Protein AF-A0A935SJT6-F1 (afdb_monomer_lite)

Structure (mmCIF, N/CA/C/O backbone):
data_AF-A0A935SJT6-F1
#
_entry.id   AF-A0A935SJT6-F1
#
loop_
_atom_site.group_PDB
_atom_site.id
_atom_site.type_symbol
_atom_site.label_atom_id
_atom_site.label_alt_id
_atom_site.label_comp_id
_atom_site.label_asym_id
_atom_site.label_entity_id
_atom_site.label_seq_id
_atom_site.pdbx_PDB_ins_code
_atom_site.Cartn_x
_atom_site.Cartn_y
_atom_site.Cartn_z
_atom_site.occupancy
_atom_site.B_iso_or_equiv
_atom_site.auth_seq_id
_atom_site.auth_comp_id
_atom_site.auth_asym_id
_atom_site.auth_atom_id
_atom_site.pdbx_PDB_model_num
ATOM 1 N N . MET A 1 1 ? -4.786 5.697 35.604 1.00 35.19 1 MET A N 1
ATOM 2 C CA . MET A 1 1 ? -4.640 4.670 34.552 1.00 35.19 1 MET A CA 1
ATOM 3 C C . MET A 1 1 ? -4.057 5.365 33.330 1.00 35.19 1 MET A C 1
ATOM 5 O O . MET A 1 1 ? -4.794 6.006 32.598 1.00 35.19 1 MET A O 1
ATOM 9 N N . PHE A 1 2 ? -2.728 5.376 33.206 1.00 29.66 2 PHE A N 1
ATOM 10 C CA . PHE A 1 2 ? -2.019 6.053 32.117 1.00 29.66 2 PHE A CA 1
ATOM 11 C C . PHE A 1 2 ? -1.789 5.046 30.987 1.00 29.66 2 PHE A C 1
ATOM 13 O O . PHE A 1 2 ? -1.112 4.041 31.190 1.00 29.66 2 PHE A O 1
ATOM 20 N N . LEU A 1 3 ? -2.386 5.293 29.820 1.00 33.06 3 LEU A N 1
ATOM 21 C CA . LEU A 1 3 ? -2.080 4.568 28.589 1.00 33.06 3 LEU A CA 1
ATOM 22 C C . LEU A 1 3 ? -0.704 5.034 28.109 1.00 33.06 3 LEU A C 1
ATOM 24 O O . LEU A 1 3 ? -0.560 6.131 27.573 1.00 33.06 3 LEU A O 1
ATOM 28 N N . ALA A 1 4 ? 0.313 4.214 28.361 1.00 34.19 4 ALA A N 1
ATOM 29 C CA . ALA A 1 4 ? 1.637 4.395 27.792 1.00 34.19 4 ALA A CA 1
ATOM 30 C C . ALA A 1 4 ? 1.550 4.135 26.282 1.00 34.19 4 ALA A C 1
ATOM 32 O O . ALA A 1 4 ? 1.465 2.992 25.838 1.00 34.19 4 ALA A O 1
ATOM 33 N N . ILE A 1 5 ? 1.526 5.208 25.495 1.00 41.75 5 ILE A N 1
ATOM 34 C CA . ILE A 1 5 ? 1.748 5.142 24.053 1.00 41.75 5 ILE A CA 1
ATOM 35 C C . ILE A 1 5 ? 3.255 4.964 23.879 1.00 41.75 5 ILE A C 1
ATOM 37 O O . ILE A 1 5 ? 4.024 5.913 24.029 1.00 41.75 5 ILE A O 1
ATOM 41 N N . SER A 1 6 ? 3.690 3.729 23.642 1.00 37.31 6 SER A N 1
ATOM 42 C CA . SER A 1 6 ? 5.071 3.444 23.267 1.00 37.31 6 SER A CA 1
ATOM 43 C C . SER A 1 6 ? 5.363 4.122 21.928 1.00 37.31 6 SER A C 1
ATOM 45 O O . SER A 1 6 ? 4.870 3.695 20.887 1.00 37.31 6 SER A O 1
ATOM 47 N N . PHE A 1 7 ? 6.149 5.198 21.968 1.00 39.50 7 PHE A N 1
ATOM 48 C CA . PHE A 1 7 ? 6.761 5.797 20.787 1.00 39.50 7 PHE A CA 1
ATOM 49 C C . PHE A 1 7 ? 7.678 4.753 20.143 1.00 39.50 7 PHE A C 1
ATOM 51 O O . PHE A 1 7 ? 8.723 4.408 20.693 1.00 39.50 7 PHE A O 1
ATOM 58 N N . ILE A 1 8 ? 7.271 4.227 18.989 1.00 45.66 8 ILE A N 1
ATOM 59 C CA . ILE A 1 8 ? 8.156 3.447 18.128 1.00 45.66 8 ILE A CA 1
ATOM 60 C C . ILE A 1 8 ? 9.141 4.447 17.519 1.00 45.66 8 ILE A C 1
ATOM 62 O O . ILE A 1 8 ? 8.769 5.295 16.710 1.00 45.66 8 ILE A O 1
ATOM 66 N N . LEU A 1 9 ? 10.391 4.384 17.973 1.00 34.56 9 LEU A N 1
ATOM 67 C CA . LEU A 1 9 ? 11.522 5.041 17.328 1.00 34.56 9 LEU A CA 1
ATOM 68 C C . LEU A 1 9 ? 11.778 4.298 16.013 1.00 34.56 9 LEU A C 1
ATOM 70 O O . LEU A 1 9 ? 12.314 3.192 16.022 1.00 34.56 9 LEU A O 1
ATOM 74 N N . PHE A 1 10 ? 11.352 4.879 14.894 1.00 45.59 10 PHE A N 1
ATOM 75 C CA . PHE A 1 10 ? 11.714 4.384 13.570 1.00 45.59 10 PHE A CA 1
ATOM 76 C C . PHE A 1 10 ? 13.204 4.666 13.346 1.00 45.5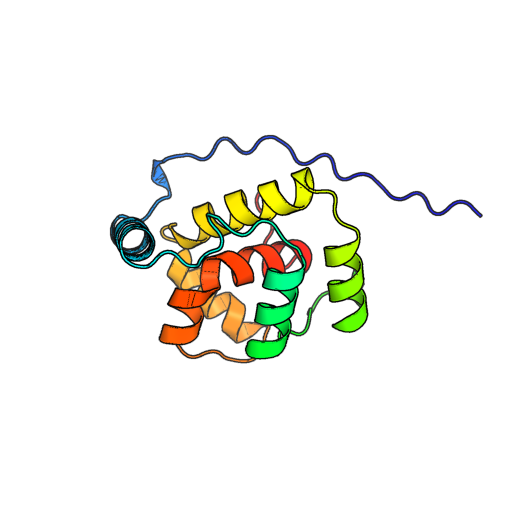9 10 PHE A C 1
ATOM 78 O O . PHE A 1 10 ? 13.632 5.821 13.329 1.00 45.59 10 PHE A O 1
ATOM 85 N N . GLY A 1 11 ? 14.001 3.600 13.254 1.00 38.22 11 GLY A N 1
ATOM 86 C CA . GLY A 1 11 ? 15.405 3.679 12.869 1.00 38.22 11 GLY A CA 1
ATOM 87 C C . GLY A 1 11 ? 15.541 4.185 11.434 1.00 38.22 11 GLY A C 1
ATOM 88 O O . GLY A 1 11 ? 14.700 3.914 10.581 1.00 38.22 11 GLY A O 1
ATOM 89 N N . SER A 1 12 ? 16.601 4.945 11.174 1.00 39.94 12 SER A N 1
ATOM 90 C CA . SER A 1 12 ? 16.970 5.400 9.837 1.00 39.94 12 SER A CA 1
ATOM 91 C C . SER A 1 12 ? 17.319 4.199 8.949 1.00 39.94 12 SER A C 1
ATOM 93 O O . SER A 1 12 ? 18.418 3.653 9.062 1.00 39.94 12 SER A O 1
ATOM 95 N N . ASN A 1 13 ? 16.399 3.791 8.074 1.00 46.12 13 ASN A N 1
ATOM 96 C CA . ASN A 1 13 ? 16.663 2.789 7.045 1.00 46.12 13 ASN A CA 1
ATOM 97 C C . ASN A 1 13 ? 17.622 3.381 6.002 1.00 46.12 13 ASN A C 1
ATOM 99 O O . ASN A 1 13 ? 17.265 4.287 5.250 1.00 46.12 13 ASN A O 1
ATOM 103 N N . THR A 1 14 ? 18.858 2.887 5.945 1.00 46.06 14 THR A N 1
ATOM 104 C CA . THR A 1 14 ? 19.759 3.145 4.818 1.00 46.06 14 THR A CA 1
ATOM 105 C C . THR A 1 14 ? 19.291 2.318 3.626 1.00 46.06 14 THR A C 1
ATOM 107 O O . THR A 1 14 ? 19.627 1.145 3.475 1.00 46.06 14 THR A O 1
ATOM 110 N N . PHE A 1 15 ? 18.481 2.935 2.772 1.00 55.97 15 PHE A N 1
ATOM 111 C CA . PHE A 1 15 ? 18.012 2.341 1.529 1.00 55.97 15 PHE A CA 1
ATOM 112 C C . PHE A 1 15 ? 19.187 1.991 0.606 1.00 55.97 15 PHE A C 1
ATOM 114 O O . PHE A 1 15 ? 19.884 2.862 0.088 1.00 55.97 15 PHE A O 1
ATOM 121 N N . SER A 1 16 ? 19.421 0.696 0.393 1.00 54.75 16 SER A N 1
ATOM 122 C CA . SER A 1 16 ? 20.409 0.217 -0.575 1.00 54.75 16 SER A CA 1
ATOM 123 C C . SER A 1 16 ? 19.834 0.332 -1.987 1.00 54.75 16 SER A C 1
ATOM 125 O O . SER A 1 16 ? 18.764 -0.207 -2.256 1.00 54.75 16 SER A O 1
ATOM 127 N N . GLN A 1 17 ? 20.535 0.994 -2.913 1.00 53.38 17 GLN A N 1
ATOM 128 C CA . GLN A 1 17 ? 20.139 1.069 -4.331 1.00 53.38 17 GLN A CA 1
ATOM 129 C C . GLN A 1 17 ? 20.055 -0.310 -5.015 1.00 53.38 17 GLN A C 1
ATOM 131 O O . GLN A 1 17 ? 19.375 -0.448 -6.027 1.00 53.38 17 GLN A O 1
ATOM 136 N N . PHE A 1 18 ? 20.693 -1.348 -4.459 1.00 54.91 18 PHE A N 1
ATOM 137 C CA . PHE A 1 18 ? 20.712 -2.702 -5.032 1.00 54.91 18 PHE A CA 1
ATOM 138 C C . PHE A 1 18 ? 19.372 -3.452 -4.952 1.00 54.91 18 PHE A C 1
ATOM 140 O O . PHE A 1 18 ? 19.267 -4.567 -5.454 1.00 54.91 18 PHE A O 1
ATOM 147 N N . THR A 1 19 ? 18.351 -2.875 -4.322 1.00 80.44 19 THR A N 1
ATOM 148 C CA . THR A 1 19 ? 17.021 -3.490 -4.187 1.00 80.44 19 THR A CA 1
ATOM 149 C C . THR A 1 19 ? 15.992 -2.924 -5.166 1.00 80.44 19 THR A C 1
ATOM 151 O O . THR A 1 19 ? 14.897 -3.481 -5.253 1.00 80.44 19 THR A O 1
ATOM 154 N N . ILE A 1 20 ? 16.329 -1.850 -5.890 1.00 91.56 20 ILE A N 1
ATOM 155 C CA . ILE A 1 20 ? 15.441 -1.184 -6.844 1.00 91.56 20 ILE A CA 1
ATOM 156 C C . ILE A 1 20 ? 15.458 -1.931 -8.178 1.00 91.56 20 ILE A C 1
ATOM 158 O O . ILE A 1 20 ? 16.519 -2.186 -8.751 1.00 91.56 20 ILE A O 1
ATOM 162 N N . ASP A 1 21 ? 14.270 -2.268 -8.669 1.00 93.50 21 ASP A N 1
ATOM 163 C CA . ASP A 1 21 ? 14.062 -2.878 -9.973 1.00 93.50 21 ASP A CA 1
ATOM 164 C C . ASP A 1 21 ? 14.015 -1.778 -11.048 1.00 93.50 21 ASP A C 1
ATOM 166 O O . ASP A 1 21 ? 13.142 -0.904 -10.986 1.00 93.50 21 ASP A O 1
ATOM 170 N N . PRO A 1 22 ? 14.900 -1.805 -12.063 1.00 94.62 22 PRO A N 1
ATOM 171 C CA . PRO A 1 22 ? 14.891 -0.831 -13.150 1.00 94.62 22 PRO A CA 1
ATOM 172 C C . PRO A 1 22 ? 13.539 -0.706 -13.862 1.00 94.62 22 PRO A C 1
ATOM 174 O O . PRO A 1 22 ? 13.195 0.387 -14.313 1.00 94.62 22 PRO A O 1
ATOM 177 N N . LYS A 1 23 ? 12.764 -1.799 -13.957 1.00 94.75 23 LYS A N 1
ATOM 178 C CA . LYS A 1 23 ? 11.421 -1.794 -14.550 1.00 94.75 23 LYS A CA 1
ATOM 179 C C . LYS A 1 23 ? 10.493 -0.873 -13.764 1.00 94.75 23 LYS A C 1
ATOM 181 O O . LYS A 1 23 ? 9.863 0.001 -14.354 1.00 94.75 23 LYS A O 1
ATOM 186 N N . TRP A 1 24 ? 10.408 -1.077 -12.451 1.00 95.25 24 TRP A N 1
ATOM 187 C CA . TRP A 1 24 ? 9.495 -0.328 -11.588 1.00 95.25 24 TRP A CA 1
ATOM 188 C C . TRP A 1 24 ? 9.979 1.089 -11.349 1.00 95.25 24 TRP A C 1
ATOM 190 O O . TRP A 1 24 ? 9.169 2.008 -11.368 1.00 95.25 24 TRP A O 1
ATOM 200 N N . ASN A 1 25 ? 11.293 1.287 -11.236 1.00 94.62 25 ASN A N 1
ATOM 201 C CA . ASN A 1 25 ? 11.852 2.627 -11.165 1.00 94.62 25 ASN A CA 1
ATOM 202 C C . ASN A 1 25 ? 11.457 3.458 -12.390 1.00 94.62 25 ASN A C 1
ATOM 204 O O . ASN A 1 25 ? 10.889 4.533 -12.241 1.00 94.62 25 ASN A O 1
ATOM 208 N N . LYS A 1 26 ? 11.662 2.915 -13.598 1.00 96.31 26 LYS A N 1
ATOM 209 C CA . LYS A 1 26 ? 11.245 3.589 -14.830 1.00 96.31 26 LYS A CA 1
ATOM 210 C C . LYS A 1 26 ? 9.732 3.826 -14.872 1.00 96.31 26 LYS A C 1
ATOM 212 O O . LYS A 1 26 ? 9.301 4.905 -15.262 1.00 96.31 26 LYS A O 1
ATOM 217 N N . TYR A 1 27 ? 8.933 2.832 -14.482 1.00 96.38 27 TYR A N 1
ATOM 218 C CA . TYR A 1 27 ? 7.476 2.957 -14.484 1.00 96.38 27 TYR A CA 1
ATOM 219 C C . TYR A 1 27 ? 7.003 4.146 -13.640 1.00 96.38 27 TYR A C 1
ATOM 221 O O . TYR A 1 27 ? 6.220 4.946 -14.143 1.00 96.38 27 TYR A O 1
ATOM 229 N N . TYR A 1 28 ? 7.497 4.288 -12.407 1.00 94.88 28 TYR A N 1
ATOM 230 C CA . TYR A 1 28 ? 7.086 5.374 -11.512 1.00 94.88 28 TYR A CA 1
ATOM 231 C C . TYR A 1 28 ? 7.746 6.719 -11.829 1.00 94.88 28 TYR A C 1
ATOM 233 O O . TYR A 1 28 ? 7.190 7.755 -11.482 1.00 94.88 28 TYR A O 1
ATOM 241 N N . ASP A 1 29 ? 8.877 6.735 -12.539 1.00 93.94 29 ASP A N 1
ATOM 242 C CA . ASP A 1 29 ? 9.419 7.974 -13.116 1.00 93.94 29 ASP A CA 1
ATOM 243 C C . ASP A 1 29 ? 8.502 8.526 -14.226 1.00 93.94 29 ASP A C 1
ATOM 245 O O . ASP A 1 29 ? 8.346 9.737 -14.369 1.00 93.94 29 ASP A O 1
ATOM 249 N N . GLU A 1 30 ? 7.876 7.644 -15.014 1.00 96.19 30 GLU A N 1
ATOM 250 C CA . GLU A 1 30 ? 6.973 8.014 -16.115 1.00 96.19 30 GLU A CA 1
ATOM 251 C C . GLU A 1 30 ? 5.503 8.152 -15.673 1.00 96.19 30 GLU A C 1
ATOM 253 O O . GLU A 1 30 ? 4.721 8.843 -16.327 1.00 96.19 30 GLU A O 1
ATOM 258 N N . ASN A 1 31 ? 5.120 7.500 -14.572 1.00 94.69 31 ASN A N 1
ATOM 259 C CA . ASN A 1 31 ? 3.754 7.426 -14.050 1.00 94.69 31 ASN A CA 1
ATOM 260 C C . ASN A 1 31 ? 3.760 7.680 -12.531 1.00 94.69 31 ASN A C 1
ATOM 262 O O . ASN A 1 31 ? 3.530 6.741 -11.760 1.00 94.69 31 ASN A O 1
ATOM 266 N N . PRO A 1 32 ? 4.036 8.918 -12.083 1.00 89.25 32 PRO A N 1
ATOM 267 C CA . PRO A 1 32 ? 4.079 9.235 -10.660 1.00 89.25 32 PRO A CA 1
ATOM 268 C C . PRO A 1 32 ? 2.733 8.917 -10.009 1.00 89.25 32 PRO A C 1
ATOM 270 O O . PRO A 1 32 ? 1.669 9.220 -10.565 1.00 89.25 32 PRO A O 1
ATOM 273 N N . SER A 1 33 ? 2.758 8.302 -8.827 1.00 85.38 33 SER A N 1
ATOM 274 C CA . SER A 1 33 ? 1.513 7.921 -8.150 1.00 85.38 33 SER A CA 1
ATOM 275 C C . SER A 1 33 ? 0.848 9.106 -7.445 1.00 85.38 33 SER A C 1
ATOM 277 O O . SER A 1 33 ? -0.271 8.973 -6.944 1.00 85.38 33 SER A O 1
ATOM 279 N N . GLY A 1 34 ? 1.549 10.240 -7.355 1.00 85.25 34 GLY A N 1
ATOM 280 C CA . GLY A 1 34 ? 1.166 11.413 -6.574 1.00 85.25 34 GLY A CA 1
ATOM 281 C C . GLY A 1 34 ? 1.593 11.308 -5.109 1.00 85.25 34 GLY A C 1
ATOM 282 O O . GLY A 1 34 ? 1.470 12.282 -4.368 1.00 85.25 34 GLY A O 1
ATOM 283 N N . ILE A 1 35 ? 2.146 10.163 -4.688 1.00 85.62 35 ILE A N 1
ATOM 284 C CA . ILE A 1 35 ? 2.681 10.002 -3.332 1.00 85.62 35 ILE A CA 1
ATOM 285 C C . ILE A 1 35 ? 3.995 10.763 -3.167 1.00 85.62 35 ILE A C 1
ATOM 287 O O . ILE A 1 35 ? 4.472 10.939 -2.065 1.00 85.62 35 ILE A O 1
ATOM 291 N N . GLU A 1 36 ? 4.622 11.198 -4.246 1.00 83.06 36 GLU A N 1
ATOM 292 C CA . GLU A 1 36 ? 5.888 11.916 -4.214 1.00 83.06 36 GLU A CA 1
ATOM 293 C C . GLU A 1 36 ? 5.669 13.391 -3.825 1.00 83.06 36 GLU A C 1
ATOM 295 O O . GLU A 1 36 ? 6.552 14.050 -3.279 1.00 83.06 36 GLU A O 1
ATOM 300 N N . GLU A 1 37 ? 4.460 13.909 -4.065 1.00 79.38 37 GLU A N 1
ATOM 301 C CA . GLU A 1 37 ? 4.105 15.318 -3.872 1.00 79.38 37 GLU A CA 1
ATOM 302 C C . GLU A 1 37 ? 3.051 15.517 -2.767 1.00 79.38 37 GLU A C 1
ATOM 304 O O . GLU A 1 37 ? 3.037 16.545 -2.076 1.00 79.38 37 GLU A O 1
ATOM 309 N N . HIS A 1 38 ? 2.163 14.539 -2.558 1.00 70.25 38 HIS A N 1
ATOM 310 C CA . HIS A 1 38 ? 0.991 14.680 -1.695 1.00 70.25 38 HIS A CA 1
ATOM 311 C C . HIS A 1 38 ? 1.181 14.060 -0.316 1.00 70.25 38 HIS A C 1
ATOM 313 O O . HIS A 1 38 ? 0.945 12.873 -0.101 1.00 70.25 38 HIS A O 1
ATOM 319 N N . HIS A 1 39 ? 1.548 14.905 0.649 1.00 79.00 39 HIS A N 1
ATOM 320 C CA . HIS A 1 39 ? 1.925 14.469 1.993 1.00 79.00 39 HIS A CA 1
ATOM 321 C C . HIS A 1 39 ? 0.796 14.424 3.024 1.00 79.00 39 HIS A C 1
ATOM 323 O O . HIS A 1 39 ? 1.033 14.579 4.226 1.00 79.00 39 HIS A O 1
ATOM 329 N N . GLN A 1 40 ? -0.447 14.251 2.574 1.00 91.50 40 GLN A N 1
ATOM 330 C CA . GLN A 1 40 ? -1.610 14.350 3.446 1.00 91.50 40 GLN A CA 1
ATOM 331 C C . GLN A 1 40 ? -2.214 12.984 3.768 1.00 91.50 40 GLN A C 1
ATOM 333 O O . GLN A 1 40 ? -2.397 12.121 2.912 1.00 91.50 40 GLN A O 1
ATOM 338 N N . ALA A 1 41 ? -2.641 12.825 5.021 1.00 94.00 41 ALA A N 1
ATOM 339 C CA . ALA A 1 41 ? -3.403 11.660 5.465 1.00 94.00 41 ALA A CA 1
ATOM 340 C C . ALA A 1 41 ? -4.689 11.436 4.644 1.00 94.00 41 ALA A C 1
ATOM 342 O O . ALA A 1 41 ? -5.148 10.304 4.495 1.00 94.00 41 ALA A O 1
ATOM 343 N N . THR A 1 42 ? -5.274 12.507 4.101 1.00 94.81 42 THR A N 1
ATOM 344 C CA . THR A 1 42 ? -6.482 12.461 3.267 1.00 94.81 42 THR A CA 1
ATOM 345 C C . THR A 1 42 ? -6.280 11.661 1.984 1.00 94.81 42 THR A C 1
ATOM 347 O O . THR A 1 42 ? -7.227 11.024 1.530 1.00 94.81 42 THR A O 1
ATOM 350 N N . ASP A 1 43 ? -5.073 11.619 1.424 1.00 93.88 43 ASP A N 1
ATOM 351 C CA . ASP A 1 43 ? -4.803 10.863 0.201 1.00 93.88 43 ASP A CA 1
ATOM 352 C C . ASP A 1 43 ? -4.736 9.359 0.476 1.00 93.88 43 ASP A C 1
ATOM 354 O O . ASP A 1 43 ? -5.379 8.576 -0.226 1.00 93.88 43 ASP A O 1
ATOM 358 N N . PHE A 1 44 ? -4.125 8.954 1.594 1.00 95.56 44 PHE A N 1
ATOM 359 C CA . PHE A 1 44 ? -4.229 7.576 2.089 1.00 95.56 44 PHE A CA 1
ATOM 360 C C . PHE A 1 44 ? -5.687 7.174 2.347 1.00 95.56 44 PHE A C 1
ATOM 362 O O . PHE A 1 44 ? -6.094 6.064 2.008 1.00 95.56 44 PHE A O 1
ATOM 369 N N . ILE A 1 45 ? -6.503 8.076 2.903 1.00 96.56 45 ILE A N 1
ATOM 370 C CA . ILE A 1 45 ? -7.931 7.818 3.141 1.00 96.56 45 ILE A CA 1
ATOM 371 C C . ILE A 1 45 ? -8.689 7.593 1.826 1.00 96.56 45 ILE A C 1
ATOM 373 O O . ILE A 1 45 ? -9.484 6.654 1.755 1.00 96.56 45 ILE A O 1
ATOM 377 N N . LYS A 1 46 ? -8.427 8.391 0.783 1.00 96.12 46 LYS A N 1
ATOM 378 C CA . LYS A 1 46 ? -9.031 8.188 -0.545 1.00 96.12 46 LYS A CA 1
ATOM 379 C C . LYS A 1 46 ? -8.655 6.825 -1.122 1.00 96.12 46 LYS A C 1
ATOM 381 O O . LYS A 1 46 ? -9.516 6.140 -1.665 1.00 96.12 46 LYS A O 1
ATOM 386 N N . VAL A 1 47 ? -7.396 6.404 -0.972 1.00 96.56 47 VAL A N 1
ATOM 387 C CA . VAL A 1 47 ? -6.940 5.078 -1.422 1.00 96.56 47 VAL A CA 1
ATOM 388 C C . VAL A 1 47 ? -7.635 3.960 -0.646 1.00 96.56 47 VAL A C 1
ATOM 390 O O . VAL A 1 47 ? -8.103 3.005 -1.266 1.00 96.56 47 VAL A O 1
ATOM 393 N N . ILE A 1 48 ? -7.772 4.089 0.679 1.00 97.19 48 ILE A N 1
ATOM 394 C CA . ILE A 1 48 ? -8.538 3.142 1.504 1.00 97.19 48 ILE A CA 1
ATOM 395 C C . ILE A 1 48 ? -9.971 3.008 0.981 1.00 97.19 48 ILE A C 1
ATOM 397 O O . ILE A 1 48 ? -10.475 1.898 0.855 1.00 97.19 48 ILE A O 1
AT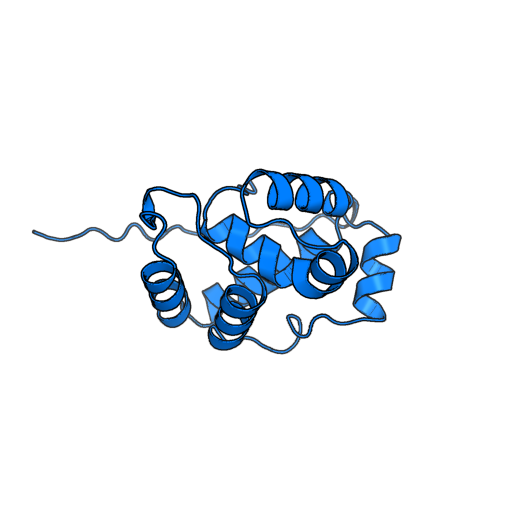OM 401 N N . GLU A 1 49 ? -10.636 4.126 0.691 1.00 97.31 49 GLU A N 1
ATOM 402 C CA . GLU A 1 49 ? -12.024 4.131 0.218 1.00 97.31 49 GLU A CA 1
ATOM 403 C C . GLU A 1 49 ? -12.160 3.523 -1.173 1.00 97.31 49 GLU A C 1
ATOM 405 O O . GLU A 1 49 ? -13.050 2.711 -1.399 1.00 97.31 49 GLU A O 1
ATOM 410 N N . TYR A 1 50 ? -11.254 3.876 -2.080 1.00 97.50 50 TYR A N 1
ATOM 411 C CA . TYR A 1 50 ? -11.264 3.387 -3.452 1.00 97.50 50 TYR A CA 1
ATOM 412 C C . TYR A 1 50 ? -10.977 1.884 -3.554 1.00 97.50 50 TYR A C 1
ATOM 414 O O . TYR A 1 50 ? -11.594 1.188 -4.355 1.00 97.50 50 TYR A O 1
ATOM 422 N N . THR A 1 51 ? -10.037 1.381 -2.751 1.00 96.69 51 THR A N 1
ATOM 423 C CA . THR A 1 51 ? -9.632 -0.037 -2.763 1.00 96.69 51 THR A CA 1
ATOM 424 C C . THR A 1 51 ? -10.419 -0.898 -1.781 1.00 96.69 51 THR A C 1
ATOM 426 O O . THR A 1 51 ? -10.265 -2.117 -1.773 1.00 96.69 51 THR A O 1
ATOM 429 N N . GLU A 1 52 ? -11.260 -0.273 -0.952 1.00 96.75 52 GLU A N 1
ATOM 430 C CA . GLU A 1 52 ? -11.944 -0.904 0.180 1.00 96.75 52 GLU A CA 1
ATOM 431 C C . GLU A 1 52 ? -10.963 -1.631 1.120 1.00 96.75 52 GLU A C 1
ATOM 433 O O . GLU A 1 52 ? -11.242 -2.712 1.650 1.00 96.75 52 GLU A O 1
ATOM 438 N N . PHE A 1 53 ? -9.791 -1.022 1.336 1.00 96.62 53 PHE A N 1
ATOM 439 C CA . PHE A 1 53 ? -8.760 -1.563 2.215 1.00 96.62 53 PHE A CA 1
ATOM 440 C C . PHE A 1 53 ? -9.309 -1.738 3.632 1.00 96.62 53 PHE A C 1
ATOM 442 O O . PHE A 1 53 ? -9.684 -0.771 4.301 1.00 96.62 53 PHE A O 1
ATOM 449 N N . THR A 1 54 ? -9.313 -2.981 4.108 1.00 94.94 54 THR A N 1
ATOM 450 C CA . THR A 1 54 ? -9.727 -3.324 5.468 1.00 94.94 54 THR A CA 1
ATOM 451 C C . THR A 1 54 ? -8.515 -3.865 6.217 1.00 94.94 54 THR A C 1
ATOM 453 O O . THR A 1 54 ? -7.994 -4.900 5.804 1.00 94.94 54 THR A O 1
ATOM 456 N N . PRO A 1 55 ? -8.041 -3.193 7.286 1.00 93.00 55 PRO A N 1
ATOM 457 C CA . PRO A 1 55 ? -6.885 -3.671 8.037 1.00 93.00 55 PRO A CA 1
ATOM 458 C C . PRO A 1 55 ? -7.156 -5.076 8.581 1.00 93.00 55 PRO A C 1
ATOM 460 O O . PRO A 1 55 ? -8.256 -5.356 9.054 1.00 93.00 55 PRO A O 1
ATOM 463 N N . SER A 1 56 ? -6.157 -5.949 8.506 1.00 86.12 56 SER A N 1
ATOM 464 C CA . SER A 1 56 ? -6.241 -7.346 8.945 1.00 86.12 56 SER A CA 1
ATOM 465 C C . SER A 1 56 ? -5.729 -7.540 10.377 1.00 86.12 56 SER A C 1
ATOM 467 O O . SER A 1 56 ? -5.960 -8.576 11.011 1.00 86.12 56 SER A O 1
ATOM 469 N N . ASN A 1 57 ? -5.021 -6.544 10.915 1.00 82.81 57 ASN A N 1
ATOM 470 C CA . ASN A 1 57 ? -4.412 -6.620 12.231 1.00 82.81 57 ASN A CA 1
ATOM 471 C C . ASN A 1 57 ? -5.420 -6.360 13.356 1.00 82.81 57 ASN A C 1
ATOM 473 O O . ASN A 1 57 ? -6.197 -5.401 13.361 1.00 82.81 57 ASN A O 1
ATOM 477 N N . LYS A 1 58 ? -5.328 -7.198 14.395 1.00 79.94 58 LYS A N 1
ATOM 478 C CA . LYS A 1 58 ? -6.121 -7.109 15.628 1.00 79.94 58 LYS A CA 1
ATOM 479 C C . LYS A 1 58 ? -5.991 -5.762 16.343 1.00 79.94 58 LYS A C 1
ATOM 481 O O . LYS A 1 58 ? -6.934 -5.370 17.020 1.00 79.94 58 LYS A O 1
ATOM 486 N N . GLN A 1 59 ? -4.872 -5.050 16.190 1.00 81.75 59 GLN A N 1
ATOM 487 C CA . GLN A 1 59 ? -4.685 -3.705 16.752 1.00 81.75 59 GLN A CA 1
ATOM 488 C C . GLN A 1 59 ? -5.710 -2.708 16.208 1.00 81.75 59 GLN A C 1
ATOM 490 O O . GLN A 1 59 ? -6.222 -1.884 16.963 1.00 81.75 59 GLN A O 1
ATOM 495 N N . PHE A 1 60 ? -6.070 -2.834 14.929 1.00 83.00 60 PHE A N 1
ATOM 496 C CA . PHE A 1 60 ? -7.131 -2.036 14.325 1.00 83.00 60 PHE A CA 1
ATOM 497 C C . PHE A 1 60 ? -8.516 -2.654 14.504 1.00 83.00 60 PHE A C 1
ATOM 499 O O . PHE A 1 60 ? -9.500 -2.009 14.160 1.00 83.00 60 PHE A O 1
ATOM 506 N N . GLN A 1 61 ? -8.622 -3.874 15.044 1.00 80.81 61 GLN A N 1
ATOM 507 C CA . GLN A 1 61 ? -9.878 -4.621 15.200 1.00 80.81 61 GLN A CA 1
ATOM 508 C C . GLN A 1 61 ? -10.683 -4.701 13.891 1.00 80.81 61 GLN A C 1
ATOM 510 O O . GLN A 1 61 ? -11.910 -4.631 13.903 1.00 80.81 61 GLN A O 1
ATOM 515 N N . ASN A 1 62 ? -9.988 -4.776 12.751 1.00 78.31 62 ASN A N 1
ATOM 516 C CA . ASN A 1 62 ? -10.573 -4.688 11.409 1.00 78.31 62 ASN A CA 1
ATOM 517 C C . ASN A 1 62 ? -11.394 -3.400 11.162 1.00 78.31 62 ASN A C 1
ATOM 519 O O . ASN A 1 62 ? -12.232 -3.334 10.264 1.00 78.31 62 ASN A O 1
ATOM 523 N N . SER A 1 63 ? -11.173 -2.354 11.963 1.00 89.94 63 SER A N 1
ATOM 524 C CA . SER A 1 63 ? -11.896 -1.089 11.896 1.00 89.94 63 SER A CA 1
ATOM 525 C C . SER A 1 63 ? -11.197 -0.116 10.956 1.00 89.94 63 SER A C 1
ATOM 527 O O . SER A 1 63 ? -10.236 0.568 11.318 1.00 89.94 63 SER A O 1
ATOM 529 N N . VAL A 1 64 ? -11.760 0.020 9.757 1.00 94.25 64 VAL A N 1
ATOM 530 C CA . VAL A 1 64 ? -11.367 1.052 8.787 1.00 94.25 64 VAL A CA 1
ATOM 531 C C . VAL A 1 64 ? -11.451 2.449 9.411 1.00 94.25 64 VAL A C 1
ATOM 533 O O . VAL A 1 64 ? -10.558 3.274 9.229 1.00 94.25 64 VAL A O 1
ATOM 536 N N . SER A 1 65 ? -12.493 2.726 10.200 1.00 94.75 65 SER A N 1
ATOM 537 C CA . SER A 1 65 ? -12.660 4.023 10.865 1.00 94.75 65 SER A CA 1
ATOM 538 C C . SER A 1 65 ? -11.543 4.325 11.864 1.00 94.75 65 SER A C 1
ATOM 540 O O . SER A 1 65 ? -11.139 5.482 11.981 1.00 94.75 65 SER A O 1
ATOM 542 N N . LEU A 1 66 ? -11.042 3.316 12.584 1.00 93.12 66 LEU A N 1
ATOM 543 C CA . LEU A 1 66 ? -9.922 3.494 13.505 1.00 93.12 66 LEU A CA 1
ATOM 544 C C . LEU A 1 66 ? -8.626 3.778 12.743 1.00 93.12 66 LEU A C 1
ATOM 546 O O . LEU A 1 66 ? -7.934 4.733 13.084 1.00 93.12 66 LEU A O 1
ATOM 550 N N . LEU A 1 67 ? -8.353 3.031 11.669 1.00 94.81 67 LEU A N 1
ATOM 551 C CA . LEU A 1 67 ? -7.196 3.274 10.805 1.00 94.81 67 LEU A CA 1
ATOM 552 C C . LEU A 1 67 ? -7.199 4.702 10.235 1.00 94.81 67 LEU A C 1
ATOM 554 O O . LEU A 1 67 ? -6.200 5.410 10.344 1.00 94.81 67 LEU A O 1
ATOM 558 N N . LYS A 1 68 ? -8.338 5.169 9.705 1.00 96.00 68 LYS A N 1
ATOM 559 C CA . LYS A 1 68 ? -8.478 6.544 9.189 1.00 96.00 68 LYS A CA 1
ATOM 560 C C . LYS A 1 68 ? -8.203 7.596 10.269 1.00 96.00 68 LYS A C 1
ATOM 562 O O . LYS A 1 68 ? -7.526 8.582 10.000 1.00 96.00 68 LYS A O 1
ATOM 567 N N . LYS A 1 69 ? -8.683 7.384 11.500 1.00 94.75 69 LYS A N 1
ATOM 568 C CA . LYS A 1 69 ? -8.378 8.275 12.633 1.00 94.75 69 LYS A CA 1
ATOM 569 C C . LYS A 1 69 ? -6.891 8.273 12.968 1.00 94.75 69 LYS A C 1
ATOM 571 O O . LYS A 1 69 ? -6.333 9.343 13.170 1.00 94.75 69 LYS A O 1
ATOM 576 N N . CYS A 1 70 ? -6.253 7.103 12.990 1.00 92.69 70 CYS A N 1
ATOM 577 C CA . CYS A 1 70 ? -4.815 7.001 13.217 1.00 92.69 70 CYS A CA 1
ATOM 578 C C . CYS A 1 70 ? -4.032 7.794 12.168 1.00 92.69 70 CYS A C 1
ATOM 580 O O . CYS A 1 70 ? -3.201 8.604 12.556 1.00 92.69 70 CYS A O 1
ATOM 582 N N . LEU A 1 71 ? -4.357 7.646 10.878 1.00 94.88 71 LEU A N 1
ATOM 583 C CA . LEU A 1 71 ? -3.727 8.415 9.797 1.00 94.88 71 LEU A CA 1
ATOM 584 C C . LEU A 1 71 ? -3.863 9.929 10.006 1.00 94.88 71 LEU A C 1
ATOM 586 O O . LEU A 1 71 ? -2.881 10.652 9.884 1.00 94.88 71 LEU A O 1
ATOM 590 N N . LEU A 1 72 ? -5.054 10.407 10.379 1.00 96.25 72 LEU A N 1
ATOM 591 C CA . LEU A 1 72 ? -5.299 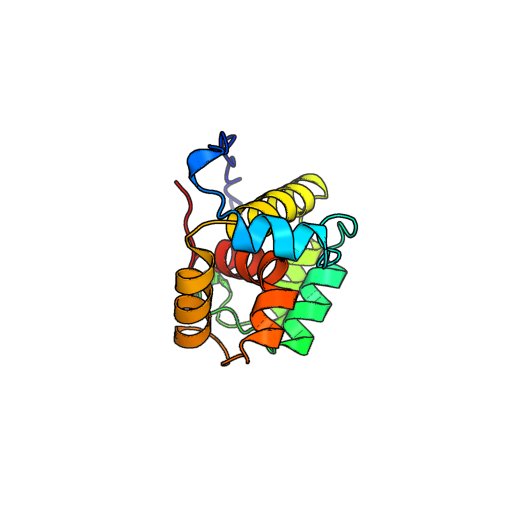11.830 10.657 1.00 96.25 72 LEU A CA 1
ATOM 592 C C . LEU A 1 72 ? -4.556 12.357 11.895 1.00 96.25 72 LEU A C 1
ATOM 594 O O . LEU A 1 72 ? -4.403 13.566 12.040 1.00 96.25 72 LEU A O 1
ATOM 598 N N . MET A 1 73 ? -4.130 11.473 12.798 1.00 95.00 73 MET A N 1
ATOM 599 C CA . MET A 1 73 ? -3.392 11.827 14.014 1.00 95.00 73 MET A CA 1
ATOM 600 C C . MET A 1 73 ? -1.871 11.742 13.847 1.00 95.00 73 MET A C 1
ATOM 602 O O . MET A 1 73 ? -1.144 12.137 14.761 1.00 95.00 73 MET A O 1
ATOM 606 N N . LEU 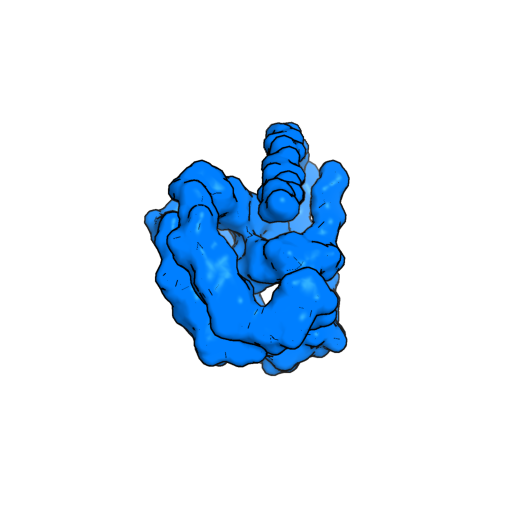A 1 74 ? -1.373 11.215 12.725 1.00 93.50 74 LEU A N 1
ATOM 607 C CA . LEU A 1 74 ? 0.061 11.137 12.469 1.00 93.50 74 LEU A CA 1
ATOM 608 C C . LEU A 1 74 ? 0.663 12.533 12.301 1.00 93.50 74 LEU A C 1
ATOM 610 O O . LEU A 1 74 ? 0.051 13.447 11.749 1.00 93.50 74 LEU A O 1
ATOM 614 N N . SER A 1 75 ? 1.900 12.690 12.771 1.00 94.12 75 SER A N 1
ATOM 615 C CA . SER A 1 75 ? 2.669 13.900 12.504 1.00 94.12 75 SER A CA 1
ATOM 616 C C . SER A 1 75 ? 3.051 13.971 11.027 1.00 94.12 75 SER A C 1
ATOM 618 O O . SER A 1 75 ? 3.174 12.946 10.354 1.00 94.12 75 SER A O 1
ATOM 620 N N . GLN A 1 76 ? 3.330 15.181 10.537 1.00 91.38 76 GLN A N 1
ATOM 621 C CA . GLN A 1 76 ? 3.795 15.368 9.163 1.00 91.38 76 GLN A CA 1
ATOM 622 C C . GLN A 1 76 ? 5.054 14.540 8.863 1.00 91.38 76 GLN A C 1
ATOM 624 O O . GLN A 1 76 ? 5.154 13.937 7.804 1.00 91.38 76 GLN A O 1
ATOM 629 N N . ASN A 1 77 ? 5.985 14.443 9.816 1.00 91.88 77 ASN A N 1
ATOM 630 C CA . ASN A 1 77 ? 7.195 13.635 9.648 1.00 91.88 77 ASN A CA 1
ATOM 631 C C . ASN A 1 77 ? 6.879 12.141 9.495 1.00 91.88 77 ASN A C 1
ATOM 633 O O . ASN A 1 77 ? 7.508 11.472 8.683 1.00 91.88 77 ASN A O 1
ATOM 637 N N . ALA A 1 78 ? 5.909 11.620 10.253 1.00 91.44 78 ALA A N 1
ATOM 638 C CA . ALA A 1 78 ? 5.500 10.224 10.132 1.00 91.44 78 ALA A CA 1
ATOM 639 C C . ALA A 1 78 ? 4.827 9.954 8.777 1.00 91.44 78 ALA A C 1
ATOM 641 O O . ALA A 1 78 ? 5.142 8.956 8.135 1.00 91.44 78 ALA A O 1
ATOM 642 N N . LEU A 1 79 ? 3.963 10.865 8.315 1.00 92.38 79 LEU A N 1
ATOM 643 C CA . LEU A 1 79 ? 3.356 10.781 6.983 1.00 92.38 79 LEU A CA 1
ATOM 644 C C . LEU A 1 79 ? 4.420 10.820 5.879 1.00 92.38 79 LEU A C 1
ATOM 646 O O . LEU A 1 79 ? 4.400 9.978 4.989 1.00 92.38 79 LEU A O 1
ATOM 650 N N . ASN A 1 80 ? 5.396 11.724 5.980 1.00 91.56 80 ASN A N 1
ATOM 651 C CA . ASN A 1 80 ? 6.497 11.799 5.021 1.00 91.56 80 ASN A CA 1
ATOM 652 C C . ASN A 1 80 ? 7.304 10.495 4.988 1.00 91.56 80 ASN A C 1
ATOM 654 O O . ASN A 1 80 ? 7.615 9.999 3.910 1.00 91.56 80 ASN A O 1
ATOM 658 N N . GLN A 1 81 ? 7.609 9.909 6.151 1.00 90.44 81 GLN A N 1
ATOM 659 C CA . GLN A 1 81 ? 8.343 8.644 6.200 1.00 90.44 81 GLN A CA 1
ATOM 660 C C . GLN A 1 81 ? 7.559 7.507 5.543 1.00 90.44 81 GLN A C 1
ATOM 662 O O . GLN A 1 81 ? 8.124 6.756 4.757 1.00 90.44 81 GLN A O 1
ATOM 667 N N . MET A 1 82 ? 6.252 7.413 5.803 1.00 92.06 82 MET A N 1
ATOM 668 C CA . MET A 1 82 ? 5.404 6.411 5.158 1.00 92.06 82 MET A CA 1
ATOM 669 C C . MET A 1 82 ? 5.453 6.494 3.635 1.00 92.06 82 MET A C 1
ATOM 671 O O . MET A 1 82 ? 5.388 5.467 2.968 1.00 92.06 82 MET A O 1
ATOM 675 N N . MET A 1 83 ? 5.521 7.704 3.091 1.00 90.75 83 MET A N 1
ATOM 676 C CA . MET A 1 83 ? 5.546 7.938 1.652 1.00 90.75 83 MET A CA 1
ATOM 677 C C . MET A 1 83 ? 6.900 7.604 1.053 1.00 90.75 83 MET A C 1
ATOM 679 O O . MET A 1 83 ? 6.945 6.937 0.028 1.00 90.75 83 MET A O 1
ATOM 683 N N . VAL A 1 84 ? 7.987 7.992 1.727 1.00 91.44 84 VAL A N 1
ATOM 684 C CA . VAL A 1 84 ? 9.348 7.584 1.353 1.00 91.44 84 VAL A CA 1
ATOM 685 C C . VAL A 1 84 ? 9.457 6.061 1.331 1.00 91.44 84 VAL A C 1
ATOM 687 O O . VAL A 1 84 ? 9.959 5.498 0.361 1.00 91.44 84 VAL A O 1
ATOM 690 N N . ASP A 1 85 ? 8.948 5.388 2.365 1.00 90.62 85 ASP A N 1
ATOM 691 C CA . ASP A 1 85 ? 8.937 3.927 2.427 1.00 90.62 85 ASP A CA 1
ATOM 692 C C . ASP A 1 85 ? 8.083 3.341 1.290 1.00 90.62 85 ASP A C 1
ATOM 694 O O . ASP A 1 85 ? 8.532 2.453 0.566 1.00 90.62 85 ASP A O 1
ATOM 698 N N . GLY A 1 86 ? 6.864 3.855 1.106 1.00 93.31 86 GLY A N 1
ATOM 699 C CA . GLY A 1 86 ? 5.932 3.410 0.071 1.00 93.31 86 GLY A CA 1
ATOM 700 C C . GLY A 1 86 ? 6.512 3.524 -1.338 1.00 93.31 86 GLY A C 1
ATOM 701 O O . GLY A 1 86 ? 6.544 2.533 -2.070 1.00 93.31 86 GLY A O 1
ATOM 702 N N . ASP A 1 87 ? 7.024 4.702 -1.696 1.00 93.69 87 ASP A N 1
ATOM 703 C CA . ASP A 1 87 ? 7.669 4.967 -2.985 1.00 93.69 87 ASP A CA 1
ATOM 704 C C . ASP A 1 87 ? 8.881 4.050 -3.192 1.00 93.69 87 ASP A C 1
ATOM 706 O O . ASP A 1 87 ? 8.946 3.310 -4.177 1.00 93.69 87 ASP A O 1
ATOM 710 N N . TYR A 1 88 ? 9.785 3.976 -2.213 1.00 92.81 88 TYR A N 1
ATOM 711 C CA . TYR A 1 88 ? 10.969 3.128 -2.309 1.00 92.81 88 TYR A CA 1
ATOM 712 C C . TYR A 1 88 ? 10.627 1.647 -2.526 1.00 92.81 88 TYR A C 1
ATOM 714 O O . TYR A 1 88 ? 11.148 1.001 -3.440 1.00 92.81 88 TYR A O 1
ATOM 722 N N . TYR A 1 89 ? 9.743 1.081 -1.702 1.00 93.12 89 TYR A N 1
ATOM 723 C CA . TYR A 1 89 ? 9.420 -0.344 -1.781 1.00 93.12 89 TYR A CA 1
ATOM 724 C C . TYR A 1 89 ? 8.572 -0.688 -3.004 1.00 93.12 89 TYR A C 1
ATOM 726 O O . TYR A 1 89 ? 8.728 -1.790 -3.542 1.00 93.12 89 TYR A O 1
ATOM 734 N N . SER A 1 90 ? 7.750 0.245 -3.492 1.00 95.19 90 SER A N 1
ATOM 735 C CA . SER A 1 90 ? 7.018 0.074 -4.750 1.00 95.19 90 SER A CA 1
ATOM 736 C C . SER A 1 90 ? 7.958 -0.088 -5.947 1.00 95.19 90 SER A C 1
ATOM 738 O O . SER A 1 90 ? 7.637 -0.801 -6.892 1.00 95.19 90 SER A O 1
ATOM 740 N N . ARG A 1 91 ? 9.157 0.497 -5.883 1.00 95.44 91 ARG A N 1
ATOM 741 C CA . ARG A 1 91 ? 10.182 0.418 -6.931 1.00 95.44 91 ARG A CA 1
ATOM 742 C C . ARG A 1 91 ? 11.111 -0.787 -6.783 1.00 95.44 91 ARG A C 1
ATOM 744 O O . ARG A 1 91 ? 12.016 -0.964 -7.592 1.00 95.44 91 ARG A O 1
ATOM 751 N N . SER A 1 92 ? 10.935 -1.614 -5.755 1.00 94.38 92 SER A N 1
ATOM 752 C CA . SER A 1 92 ? 11.844 -2.728 -5.473 1.00 94.38 92 SER A CA 1
ATOM 753 C C . SER A 1 92 ? 11.567 -3.979 -6.318 1.00 94.38 92 SER A C 1
ATOM 755 O O . SER A 1 92 ? 10.461 -4.173 -6.820 1.00 94.38 92 SER A O 1
ATOM 757 N N . TYR A 1 93 ? 12.530 -4.906 -6.385 1.00 94.31 93 TYR A N 1
ATOM 758 C CA . TYR A 1 93 ? 12.330 -6.237 -6.996 1.00 94.31 93 TYR A CA 1
ATOM 759 C C . TYR A 1 93 ? 11.205 -7.057 -6.343 1.00 94.31 93 TYR A C 1
ATOM 761 O O . TYR A 1 93 ? 10.729 -8.028 -6.925 1.00 94.31 93 TYR A O 1
ATOM 769 N N . LYS A 1 94 ? 10.763 -6.669 -5.141 1.00 93.75 94 LYS A N 1
ATOM 770 C CA . LYS A 1 94 ? 9.659 -7.311 -4.419 1.00 93.75 94 LYS A CA 1
ATOM 771 C C . LYS A 1 94 ? 8.284 -6.765 -4.792 1.00 93.75 94 LYS A C 1
ATOM 773 O O . LYS A 1 94 ? 7.299 -7.211 -4.217 1.00 93.75 94 LYS A O 1
ATOM 778 N N . HIS A 1 95 ? 8.188 -5.827 -5.733 1.00 95.12 95 HIS A N 1
ATOM 779 C CA . HIS A 1 95 ? 6.911 -5.257 -6.163 1.00 95.12 95 HIS A CA 1
ATOM 780 C C . HIS A 1 95 ? 5.864 -6.343 -6.489 1.00 95.12 95 HIS A C 1
ATOM 782 O O . HIS A 1 95 ? 4.716 -6.260 -6.056 1.00 95.12 95 HIS A O 1
ATOM 788 N N . GLU A 1 96 ? 6.275 -7.385 -7.218 1.00 95.75 96 GLU A N 1
ATOM 789 C CA . GLU A 1 96 ? 5.433 -8.542 -7.552 1.00 95.75 96 GLU A CA 1
ATOM 790 C C . GLU A 1 96 ? 4.991 -9.317 -6.306 1.00 95.75 96 GLU A C 1
ATOM 792 O O . GLU A 1 96 ? 3.814 -9.631 -6.140 1.00 95.75 96 GLU A O 1
ATOM 797 N N . ASP A 1 97 ? 5.925 -9.592 -5.397 1.00 95.38 97 ASP A N 1
ATOM 798 C CA . ASP A 1 97 ? 5.644 -10.313 -4.156 1.00 95.38 97 ASP A CA 1
ATOM 799 C C . ASP A 1 97 ? 4.650 -9.539 -3.284 1.00 95.38 97 ASP A C 1
ATOM 801 O O . ASP A 1 97 ? 3.743 -10.129 -2.696 1.00 95.38 97 ASP A O 1
ATOM 805 N N . TYR A 1 98 ? 4.777 -8.211 -3.233 1.00 96.25 98 TYR A N 1
ATOM 806 C CA . TYR A 1 98 ? 3.847 -7.345 -2.516 1.00 96.25 98 TYR A CA 1
ATOM 807 C C . TYR A 1 98 ? 2.448 -7.365 -3.130 1.00 96.25 98 TYR A C 1
ATOM 809 O O . TYR A 1 98 ? 1.479 -7.382 -2.373 1.00 96.25 98 TYR A O 1
ATOM 817 N N . TYR A 1 99 ? 2.323 -7.452 -4.458 1.00 97.56 99 TYR A N 1
ATOM 818 C CA . TYR A 1 99 ? 1.028 -7.623 -5.123 1.00 97.56 99 TYR A CA 1
ATOM 819 C C . TYR A 1 99 ? 0.338 -8.925 -4.699 1.00 97.56 99 TYR A C 1
ATOM 821 O O . TYR A 1 99 ? -0.830 -8.919 -4.296 1.00 97.56 99 TYR A O 1
ATOM 829 N N . TYR A 1 100 ? 1.060 -10.049 -4.748 1.00 96.94 100 TYR A N 1
ATOM 830 C CA . TYR A 1 100 ? 0.514 -11.345 -4.334 1.00 96.94 100 TYR A CA 1
ATOM 831 C C . TYR A 1 100 ? 0.173 -11.371 -2.848 1.00 96.94 100 TYR A C 1
ATOM 833 O O . TYR A 1 100 ? -0.882 -11.878 -2.458 1.00 96.94 100 TYR A O 1
ATOM 841 N N . LEU A 1 101 ? 1.039 -10.789 -2.019 1.00 95.56 101 LEU A N 1
ATOM 842 C CA . LEU A 1 101 ? 0.804 -10.670 -0.592 1.00 95.56 101 LEU A CA 1
ATOM 843 C C . LEU A 1 101 ? -0.449 -9.834 -0.322 1.00 95.56 101 LEU A C 1
ATOM 845 O O . LEU A 1 101 ? -1.333 -10.283 0.399 1.00 95.56 101 LEU A O 1
ATOM 849 N N . TYR A 1 102 ? -0.578 -8.666 -0.947 1.00 96.88 102 TYR A N 1
ATOM 850 C CA . TYR A 1 102 ? -1.751 -7.815 -0.793 1.00 96.88 102 TYR A CA 1
ATOM 851 C C . TYR A 1 102 ? -3.040 -8.573 -1.133 1.00 96.88 102 TYR A C 1
ATOM 853 O O . TYR A 1 102 ? -3.950 -8.657 -0.310 1.00 96.88 102 TYR A O 1
ATOM 861 N N . ASN A 1 103 ? -3.090 -9.205 -2.307 1.00 96.94 103 ASN A N 1
ATOM 862 C CA . ASN A 1 103 ? -4.274 -9.927 -2.775 1.00 96.94 103 ASN A CA 1
ATOM 863 C C . ASN A 1 103 ? -4.601 -11.194 -1.965 1.00 96.94 103 ASN A C 1
ATOM 865 O O . ASN A 1 103 ? -5.693 -11.738 -2.116 1.00 96.94 103 ASN A O 1
ATOM 869 N N . THR A 1 104 ? -3.680 -11.661 -1.118 1.00 95.44 104 THR A N 1
ATOM 870 C CA . THR A 1 104 ? -3.911 -12.776 -0.188 1.00 95.44 104 THR A CA 1
ATOM 871 C C . THR A 1 104 ? -4.625 -12.319 1.088 1.00 95.44 104 THR A C 1
ATOM 873 O O . THR A 1 104 ? -5.427 -13.070 1.641 1.00 95.44 104 THR A O 1
ATOM 876 N N . TYR A 1 105 ? -4.335 -11.106 1.570 1.00 93.50 105 TYR A N 1
ATOM 877 C CA . TYR A 1 105 ? -4.798 -10.618 2.878 1.00 93.50 105 TYR A CA 1
ATOM 878 C C . TYR A 1 105 ? -5.910 -9.567 2.795 1.00 93.50 105 TYR A C 1
ATOM 880 O O . TYR A 1 105 ? -6.657 -9.394 3.758 1.00 93.50 105 TYR A O 1
ATOM 888 N N . TYR A 1 106 ? -6.041 -8.882 1.660 1.00 95.38 106 TYR A N 1
ATOM 889 C CA . TYR A 1 106 ? -6.994 -7.793 1.458 1.00 95.38 106 TYR A CA 1
ATOM 890 C C . TYR A 1 106 ? -7.901 -8.056 0.254 1.00 95.38 106 TYR A C 1
ATOM 892 O O . TYR A 1 106 ? -7.810 -9.086 -0.417 1.00 95.38 106 TYR A O 1
ATOM 900 N N . LYS A 1 107 ? -8.810 -7.113 -0.021 1.00 95.88 107 LYS A N 1
ATOM 901 C CA . LYS A 1 107 ? -9.686 -7.180 -1.191 1.00 95.88 107 LYS A CA 1
ATOM 902 C C . LYS A 1 107 ? -8.844 -7.246 -2.464 1.00 95.88 107 LYS A C 1
ATOM 904 O O . LYS A 1 107 ? -8.012 -6.379 -2.692 1.00 95.88 107 LYS A O 1
ATOM 909 N N . THR A 1 108 ? -9.090 -8.248 -3.303 1.00 97.31 108 THR A N 1
ATOM 910 C CA . THR A 1 108 ? -8.324 -8.446 -4.536 1.00 97.31 108 THR A CA 1
ATOM 911 C C . THR A 1 108 ? -8.416 -7.229 -5.456 1.00 97.31 108 THR A C 1
ATOM 913 O O . THR A 1 108 ? -9.511 -6.777 -5.796 1.00 97.31 108 THR A O 1
ATOM 916 N N . LEU A 1 109 ? -7.260 -6.740 -5.899 1.00 97.31 109 LEU A N 1
ATOM 917 C CA . LEU A 1 109 ? -7.131 -5.678 -6.888 1.00 97.31 109 LEU A CA 1
ATOM 918 C C . LEU A 1 109 ? -6.666 -6.234 -8.228 1.00 97.31 109 LEU A C 1
ATOM 920 O O . LEU A 1 109 ? -5.969 -7.248 -8.305 1.00 97.31 109 LEU A O 1
ATOM 924 N N . SER A 1 110 ? -7.036 -5.523 -9.293 1.00 97.56 110 SER A N 1
ATOM 925 C CA . SER A 1 110 ? -6.435 -5.737 -10.605 1.00 97.56 110 SER A CA 1
ATOM 926 C C . SER A 1 110 ? -4.968 -5.314 -10.597 1.00 97.56 110 SER A C 1
ATOM 928 O O . SER A 1 110 ? -4.547 -4.486 -9.782 1.00 97.56 110 SER A O 1
ATOM 930 N N . ARG A 1 111 ? -4.209 -5.832 -11.564 1.00 96.06 111 ARG A N 1
ATOM 931 C CA . ARG A 1 111 ? -2.804 -5.473 -11.723 1.00 96.06 111 ARG A CA 1
ATOM 932 C C . ARG A 1 111 ? -2.597 -3.978 -11.935 1.00 96.06 111 ARG A C 1
ATOM 934 O O . ARG A 1 111 ? -1.793 -3.370 -11.249 1.00 96.06 111 ARG A O 1
ATOM 941 N N . GLU A 1 112 ? -3.375 -3.389 -12.833 1.00 96.06 112 GLU A N 1
ATOM 942 C CA . GLU A 1 112 ? -3.315 -1.961 -13.144 1.00 96.06 112 GLU A CA 1
ATOM 943 C C . GLU A 1 112 ? -3.604 -1.098 -11.908 1.00 96.06 112 GLU A C 1
ATOM 945 O O . GLU A 1 112 ? -2.928 -0.105 -11.643 1.00 96.06 112 GLU A O 1
ATOM 950 N N . THR A 1 113 ? -4.600 -1.496 -11.110 1.00 97.19 113 THR A N 1
ATOM 951 C CA . THR A 1 113 ? -4.935 -0.778 -9.877 1.00 97.19 113 THR A CA 1
ATOM 952 C C . THR A 1 113 ? -3.817 -0.873 -8.849 1.00 97.19 113 THR A C 1
ATOM 954 O O . THR A 1 113 ? -3.505 0.131 -8.207 1.00 97.19 113 THR A O 1
ATOM 957 N N . TRP A 1 114 ? -3.215 -2.056 -8.707 1.00 97.50 114 TRP A N 1
ATOM 958 C CA . TRP A 1 114 ? -2.052 -2.243 -7.856 1.00 97.50 114 TRP A CA 1
ATOM 959 C C . TRP A 1 114 ? -0.881 -1.387 -8.329 1.00 97.50 114 TRP A C 1
ATOM 961 O O . TRP A 1 114 ? -0.424 -0.555 -7.560 1.00 97.50 114 TRP A O 1
ATOM 971 N N . ASP A 1 115 ? -0.446 -1.513 -9.583 1.00 97.12 115 ASP A N 1
ATOM 972 C CA . ASP A 1 115 ? 0.729 -0.802 -10.098 1.00 97.12 115 ASP A CA 1
ATOM 973 C C . ASP A 1 115 ? 0.586 0.717 -9.901 1.00 97.12 115 ASP A C 1
ATOM 975 O O . ASP A 1 115 ? 1.535 1.392 -9.517 1.00 97.12 115 ASP A O 1
ATOM 979 N N . ARG A 1 116 ? -0.618 1.276 -10.061 1.00 95.88 116 ARG A N 1
ATOM 980 C CA . ARG A 1 116 ? -0.863 2.704 -9.811 1.00 95.88 116 ARG A CA 1
ATOM 981 C C . ARG A 1 116 ? -0.818 3.097 -8.329 1.00 95.88 116 ARG A C 1
ATOM 983 O O . ARG A 1 116 ? -0.363 4.188 -8.008 1.00 95.88 116 ARG A O 1
ATOM 990 N N . LEU A 1 117 ? -1.350 2.267 -7.431 1.00 96.75 117 LEU A N 1
ATOM 991 C CA . LEU A 1 117 ? -1.573 2.625 -6.019 1.00 96.75 117 LEU A CA 1
ATOM 992 C C . LEU A 1 117 ? -0.596 1.959 -5.043 1.00 96.75 117 LEU A C 1
ATOM 994 O O . LEU A 1 117 ? -0.644 2.246 -3.848 1.00 96.75 117 LEU A O 1
ATOM 998 N N . CYS A 1 118 ? 0.284 1.091 -5.537 1.00 96.69 118 CYS A N 1
ATOM 999 C CA . CYS A 1 118 ? 1.248 0.306 -4.773 1.00 96.69 118 CYS A CA 1
ATOM 1000 C C . CYS A 1 118 ? 2.037 1.144 -3.756 1.00 96.69 118 CYS A C 1
ATOM 1002 O O . CYS A 1 118 ? 2.102 0.703 -2.608 1.00 96.69 118 CYS A O 1
ATOM 1004 N N . PRO A 1 119 ? 2.520 2.366 -4.070 1.00 96.06 119 PRO A N 1
ATOM 1005 C CA . PRO A 1 119 ? 3.209 3.174 -3.070 1.00 96.06 119 PRO A CA 1
ATOM 1006 C C . PRO A 1 119 ? 2.355 3.457 -1.827 1.00 96.06 119 PRO A C 1
ATOM 1008 O O . PRO A 1 119 ? 2.804 3.247 -0.705 1.00 96.06 119 PRO A O 1
ATOM 1011 N N . TYR A 1 120 ? 1.083 3.829 -2.007 1.00 96.75 120 TYR A N 1
ATOM 1012 C CA . TYR A 1 120 ? 0.159 4.045 -0.889 1.00 96.75 120 TYR A CA 1
ATOM 1013 C C . TYR A 1 120 ? -0.187 2.737 -0.174 1.00 96.75 120 TYR A C 1
ATOM 1015 O O . TYR A 1 120 ? -0.260 2.692 1.055 1.00 96.75 120 TYR A O 1
ATOM 1023 N N . LEU A 1 121 ? -0.428 1.668 -0.938 1.00 96.94 121 LEU A N 1
ATOM 1024 C CA . LEU A 1 121 ? -0.851 0.380 -0.395 1.00 96.94 121 LEU A CA 1
ATOM 1025 C C . LEU A 1 121 ? 0.243 -0.265 0.454 1.00 96.94 121 LEU A C 1
ATOM 1027 O O . LEU A 1 121 ? -0.067 -0.775 1.527 1.00 96.94 121 LEU A O 1
ATOM 1031 N N . ILE A 1 122 ? 1.510 -0.183 0.044 1.00 95.81 122 ILE A N 1
ATOM 1032 C CA . ILE A 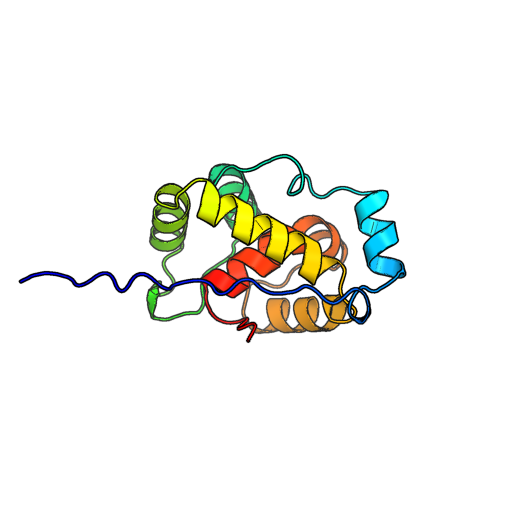1 122 ? 2.633 -0.686 0.840 1.00 95.81 122 ILE A CA 1
ATOM 1033 C C . ILE A 1 122 ? 2.702 0.034 2.188 1.00 95.81 122 ILE A C 1
ATOM 1035 O O . ILE A 1 122 ? 2.777 -0.633 3.221 1.00 95.81 122 ILE A O 1
ATOM 1039 N N . SER A 1 123 ? 2.594 1.365 2.222 1.00 94.38 123 SER A N 1
ATOM 1040 C CA . SER A 1 123 ? 2.591 2.106 3.490 1.00 94.38 123 SER A CA 1
ATOM 1041 C C . SER A 1 123 ? 1.430 1.685 4.399 1.00 94.38 123 SER A C 1
ATOM 1043 O O . SER A 1 123 ? 1.591 1.571 5.616 1.00 94.38 123 SER A O 1
ATOM 1045 N N . LEU A 1 124 ? 0.253 1.414 3.826 1.00 95.31 124 LEU A N 1
ATOM 1046 C CA . LEU A 1 124 ? -0.904 0.926 4.581 1.00 95.31 124 LEU A CA 1
ATOM 1047 C C . LEU A 1 124 ? -0.681 -0.494 5.117 1.00 95.31 124 LEU A C 1
ATOM 1049 O O . LEU A 1 124 ? -1.010 -0.763 6.271 1.00 95.31 124 LEU A O 1
ATOM 1053 N N . MET A 1 125 ? -0.067 -1.381 4.329 1.00 94.88 125 MET A N 1
ATOM 1054 C CA . MET A 1 125 ? 0.334 -2.728 4.758 1.00 94.88 125 MET A CA 1
ATOM 1055 C C . MET A 1 125 ? 1.388 -2.691 5.875 1.00 94.88 125 MET A C 1
ATOM 1057 O O . MET A 1 125 ? 1.396 -3.570 6.740 1.00 94.88 125 MET A O 1
ATOM 1061 N N . MET A 1 126 ? 2.268 -1.684 5.875 1.00 91.44 126 MET A N 1
ATOM 1062 C CA . MET A 1 126 ? 3.240 -1.450 6.949 1.00 91.44 126 MET A CA 1
ATOM 1063 C C . MET A 1 126 ? 2.559 -0.990 8.238 1.00 91.44 126 MET A C 1
ATOM 1065 O O . MET A 1 126 ? 2.857 -1.532 9.300 1.00 91.44 126 MET A O 1
ATOM 1069 N N . ILE A 1 127 ? 1.611 -0.046 8.163 1.00 91.12 127 ILE A N 1
ATOM 1070 C CA . ILE A 1 127 ? 0.815 0.363 9.333 1.00 91.12 127 ILE A CA 1
ATOM 1071 C C . ILE A 1 127 ? 0.020 -0.818 9.884 1.00 91.12 127 ILE A C 1
ATOM 1073 O O . ILE A 1 127 ? 0.006 -1.041 11.093 1.00 91.12 127 ILE A O 1
ATOM 1077 N N . ASP A 1 128 ? -0.630 -1.584 9.006 1.00 90.88 128 ASP A N 1
ATOM 1078 C CA . ASP A 1 128 ? -1.347 -2.798 9.392 1.00 90.88 128 ASP A CA 1
ATOM 1079 C C . ASP A 1 128 ? -0.385 -3.856 9.966 1.00 90.88 128 ASP A C 1
ATOM 1081 O O . ASP A 1 128 ? -0.805 -4.771 10.659 1.00 90.88 128 ASP A O 1
ATOM 1085 N N . GLY A 1 129 ? 0.928 -3.726 9.768 1.00 87.88 129 GLY A N 1
ATOM 1086 C CA . GLY A 1 129 ? 1.938 -4.619 10.334 1.00 87.88 129 GLY A CA 1
ATOM 1087 C C . GLY A 1 129 ? 2.057 -5.961 9.612 1.00 87.88 129 GLY A C 1
ATOM 1088 O O . GLY A 1 129 ? 2.696 -6.875 10.145 1.00 87.88 129 GLY A O 1
ATOM 1089 N N . LEU A 1 130 ? 1.461 -6.080 8.419 1.00 87.00 130 LEU A N 1
ATOM 1090 C CA . LEU A 1 130 ? 1.650 -7.215 7.516 1.00 87.00 130 LEU A CA 1
ATOM 1091 C C . LEU A 1 130 ? 3.061 -7.194 6.919 1.00 87.00 130 LEU A C 1
ATOM 1093 O O . LEU A 1 130 ? 3.724 -8.228 6.850 1.00 87.00 130 LEU A O 1
ATOM 1097 N N . LEU A 1 131 ? 3.533 -6.005 6.537 1.00 83.69 131 LEU A N 1
ATOM 1098 C CA . LEU A 1 131 ? 4.916 -5.777 6.138 1.00 83.69 131 LEU A CA 1
ATOM 1099 C C . LEU A 1 131 ? 5.713 -5.260 7.332 1.00 83.69 131 LEU A C 1
ATOM 1101 O O . LEU A 1 131 ? 5.356 -4.262 7.955 1.00 83.69 131 LEU A O 1
ATOM 1105 N N . LYS A 1 132 ? 6.812 -5.947 7.640 1.00 74.94 132 LYS A N 1
ATOM 1106 C CA . LYS A 1 132 ? 7.800 -5.509 8.624 1.00 74.94 132 LYS A CA 1
ATOM 1107 C C . LYS A 1 132 ? 9.139 -5.422 7.922 1.00 74.94 132 LYS A C 1
ATOM 1109 O O . LYS A 1 132 ? 9.656 -6.435 7.452 1.00 74.94 132 LYS A O 1
ATOM 1114 N N . PHE A 1 133 ? 9.663 -4.212 7.839 1.00 65.44 133 PHE A N 1
ATOM 1115 C CA . PHE A 1 133 ? 11.006 -3.972 7.345 1.00 65.44 133 PHE A CA 1
ATOM 1116 C C . PHE A 1 133 ? 11.921 -3.828 8.560 1.00 65.44 133 PHE A C 1
ATOM 1118 O O . PHE A 1 133 ? 11.605 -3.070 9.478 1.00 65.44 133 PHE A O 1
ATOM 1125 N N . ASN A 1 134 ? 12.961 -4.663 8.599 1.00 49.91 134 ASN A N 1
ATOM 1126 C CA . ASN A 1 134 ? 13.984 -4.673 9.645 1.00 49.91 13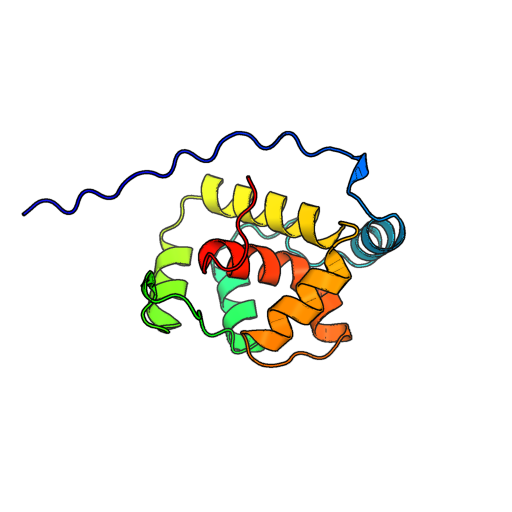4 ASN A CA 1
ATOM 1127 C C . ASN A 1 134 ? 15.090 -3.679 9.315 1.00 49.91 134 ASN A C 1
ATOM 1129 O O . ASN A 1 134 ? 15.441 -3.617 8.114 1.00 49.91 134 ASN A O 1
#

Radius of gyration: 14.66 Å; chains: 1; bounding box: 33×28×51 Å

Sequence (134 aa):
MFLAISFILFGSNTFSQFTIDPKWNKYYDENPSGIEEHHQATDFIKVIEYTEFTPSNKQFQNSVSLLKKCLLMLSQNALNQMMVDGDYYSRSYKHEDYYYLYNTYYKTLSRETWDRLCPYLISLMMIDGLLKFN

pLDDT: mean 85.3, std 18.33, range [29.66, 97.56]

Secondary structure (DSSP, 8-state):
----------------GGGB-HHHHHHHHHS--STTT---HHHHHHHHHHHT----SGGGTT-HHHHHHHHHHS-HHHHHHHHHHHHHHHTBTTHHHHHHHHHHHSS---HHHHHHHHHHHHHHHHHTTSS---

Foldseek 3Di:
DDDPPPPDPDDDDPDDPVFFDPVLVVVCVVQPLCLVPDLALVVLLVLCVVQVWFQQAVVCPSPPPSLSVVSNPDDSVLSNVLLVVLSSVCRGPCVVVLLVLCCVRTPHDDPVSCSSCSSSVVSVCVVSVVDDDD